Protein AF-A0A968HMY7-F1 (afdb_monomer)

Mean predicted aligned error: 3.04 Å

Nearest PDB structures (foldseek):
  2lfd-assembly1_A  TM=3.923E-01  e=1.644E+00  Escherichia coli

Radius of gyration: 14.12 Å; Cα contacts (8 Å, |Δi|>4): 75; chains: 1; bounding box: 42×21×35 Å

Foldseek 3Di:
DLVLLVVLCVLCPPHDLVRCVVDPVNVLSLLVSLLVQLVVLVPDDVVLCVVCVVQVSVVSVVSNCCSPVVVVVDDSVVSVCCSPPVSVVNSVSVVVSVVVVVVD

Structure (mmCIF, N/CA/C/O backbone):
data_AF-A0A968HMY7-F1
#
_entry.id   AF-A0A968HMY7-F1
#
loop_
_atom_site.group_PDB
_atom_site.id
_atom_site.type_symbol
_atom_site.label_atom_id
_atom_site.label_alt_id
_atom_site.label_comp_id
_atom_site.label_asym_id
_atom_site.label_entity_id
_atom_site.label_seq_id
_atom_site.pdbx_PDB_ins_code
_atom_site.Cartn_x
_atom_site.Cartn_y
_atom_site.Cartn_z
_atom_site.occupancy
_atom_site.B_iso_or_equiv
_atom_site.auth_seq_id
_atom_site.auth_comp_id
_atom_site.auth_asym_id
_atom_site.auth_atom_id
_atom_site.pdbx_PDB_model_num
ATOM 1 N N . MET A 1 1 ? 8.055 4.120 -3.155 1.00 94.56 1 MET A N 1
ATOM 2 C CA . MET A 1 1 ? 7.128 2.971 -3.275 1.00 94.56 1 MET A CA 1
ATOM 3 C C . MET A 1 1 ? 7.413 1.927 -2.209 1.00 94.56 1 MET A C 1
ATOM 5 O O . MET A 1 1 ? 6.547 1.771 -1.372 1.00 94.56 1 MET A O 1
ATOM 9 N N . ILE A 1 2 ? 8.599 1.298 -2.174 1.00 97.50 2 ILE A N 1
ATOM 10 C CA . ILE A 1 2 ? 8.957 0.304 -1.134 1.00 97.50 2 ILE A CA 1
ATOM 11 C C . ILE A 1 2 ? 8.741 0.855 0.283 1.00 97.50 2 ILE A C 1
ATOM 13 O O . ILE A 1 2 ? 7.959 0.290 1.031 1.00 97.50 2 ILE A O 1
ATOM 17 N N . GLU A 1 3 ? 9.354 1.997 0.617 1.00 98.06 3 GLU A N 1
ATOM 18 C CA . GLU A 1 3 ? 9.224 2.619 1.949 1.00 98.06 3 GLU A CA 1
ATOM 19 C C . GLU A 1 3 ? 7.759 2.860 2.344 1.00 98.06 3 GLU A C 1
ATOM 21 O O . GLU A 1 3 ? 7.332 2.450 3.415 1.00 98.06 3 GLU A O 1
ATOM 26 N N . VAL A 1 4 ? 6.967 3.438 1.437 1.00 98.00 4 VAL A N 1
ATOM 27 C CA . VAL A 1 4 ? 5.529 3.683 1.647 1.00 98.00 4 VAL A CA 1
ATOM 28 C C . VAL A 1 4 ? 4.748 2.374 1.826 1.00 98.00 4 VAL A C 1
ATOM 30 O O . VAL A 1 4 ? 3.796 2.326 2.597 1.00 98.00 4 VAL A O 1
ATOM 33 N N . GLY A 1 5 ? 5.140 1.304 1.131 1.00 97.88 5 GLY A N 1
ATOM 34 C CA . GLY A 1 5 ? 4.556 -0.021 1.324 1.00 97.88 5 GLY A CA 1
ATOM 35 C C . GLY A 1 5 ? 4.833 -0.582 2.720 1.00 97.88 5 GLY A C 1
ATOM 36 O O . GLY A 1 5 ? 3.914 -1.049 3.381 1.00 97.88 5 GLY A O 1
ATOM 37 N N . LEU A 1 6 ? 6.066 -0.452 3.211 1.00 98.25 6 LEU A N 1
ATOM 38 C CA . LEU A 1 6 ? 6.445 -0.881 4.564 1.00 98.25 6 LEU A CA 1
ATOM 39 C C . LEU A 1 6 ? 5.750 -0.051 5.662 1.00 98.25 6 LEU A C 1
ATOM 41 O O . LEU A 1 6 ? 5.439 -0.565 6.737 1.00 98.25 6 LEU A O 1
ATOM 45 N N . GLU A 1 7 ? 5.473 1.231 5.404 1.00 98.25 7 GLU A N 1
ATOM 46 C CA . GLU A 1 7 ? 4.644 2.055 6.295 1.00 98.25 7 GLU A CA 1
ATOM 47 C C . GLU A 1 7 ? 3.221 1.497 6.410 1.00 98.25 7 GLU A C 1
ATOM 49 O O . GLU A 1 7 ? 2.699 1.395 7.518 1.00 98.25 7 GLU A O 1
ATOM 54 N N . ILE A 1 8 ? 2.608 1.094 5.290 1.00 98.25 8 ILE A N 1
ATOM 55 C CA . ILE A 1 8 ? 1.282 0.462 5.294 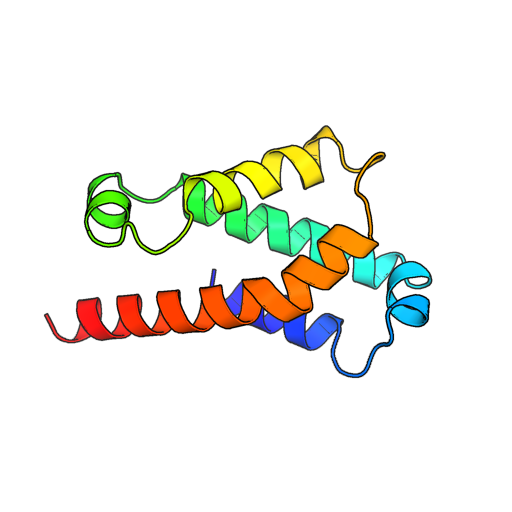1.00 98.25 8 ILE A CA 1
ATOM 56 C C . 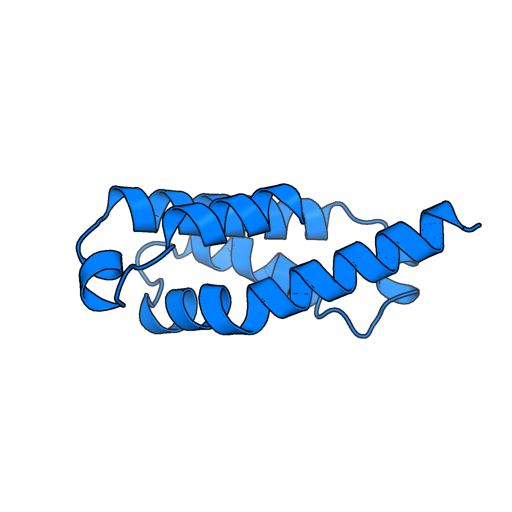ILE A 1 8 ? 1.304 -0.818 6.133 1.00 98.25 8 ILE A C 1
ATOM 58 O O . ILE A 1 8 ? 0.447 -0.963 7.002 1.00 98.25 8 ILE A O 1
ATOM 62 N N . GLU A 1 9 ? 2.287 -1.702 5.922 1.00 97.94 9 GLU A N 1
ATOM 63 C CA . GLU A 1 9 ? 2.431 -2.932 6.716 1.00 97.94 9 GLU A CA 1
ATOM 64 C C . GLU A 1 9 ? 2.548 -2.623 8.215 1.00 97.94 9 GLU A C 1
ATOM 66 O O . GLU A 1 9 ? 1.931 -3.293 9.039 1.00 97.94 9 GLU A O 1
ATOM 71 N N . THR A 1 10 ? 3.273 -1.557 8.569 1.00 98.00 10 THR A N 1
ATOM 72 C CA . THR A 1 10 ? 3.410 -1.091 9.957 1.00 98.00 10 THR A CA 1
ATOM 73 C C . THR A 1 10 ? 2.082 -0.582 10.526 1.00 98.00 10 THR A C 1
ATOM 75 O O . THR A 1 10 ? 1.777 -0.805 11.696 1.00 98.00 10 THR A O 1
ATOM 78 N N . PHE A 1 11 ? 1.273 0.119 9.727 1.00 98.19 11 PHE A N 1
ATOM 79 C CA . PHE A 1 11 ? -0.023 0.638 10.173 1.00 98.19 11 PHE A CA 1
ATOM 80 C C . PHE A 1 11 ? -1.039 -0.469 10.444 1.00 98.19 11 PHE A C 1
ATOM 82 O O . PHE A 1 11 ? -1.892 -0.290 11.310 1.00 98.19 11 PHE A O 1
ATOM 89 N N . THR A 1 12 ? -0.962 -1.577 9.707 1.00 98.00 12 THR A N 1
ATOM 90 C CA . THR A 1 12 ? -1.907 -2.697 9.804 1.00 98.00 12 THR A CA 1
ATOM 91 C C . THR A 1 12 ? -1.364 -3.883 10.599 1.00 98.00 12 THR A C 1
ATOM 93 O O . THR A 1 12 ? -2.048 -4.900 10.720 1.00 98.00 12 THR A O 1
ATOM 96 N N . GLU A 1 13 ? -0.155 -3.779 11.156 1.00 97.38 13 GLU A N 1
ATOM 97 C CA . GLU A 1 13 ? 0.500 -4.879 11.861 1.00 97.38 13 GLU A CA 1
ATOM 98 C C . GLU A 1 13 ? -0.352 -5.382 13.035 1.00 97.38 13 GLU A C 1
ATOM 100 O O . GLU A 1 13 ? -0.739 -4.635 13.936 1.00 97.38 13 GLU A O 1
ATOM 105 N N . GLY A 1 14 ? -0.643 -6.685 13.025 1.00 97.44 14 GLY A N 1
ATOM 106 C CA . GLY A 1 14 ? -1.405 -7.347 14.083 1.00 97.44 14 GLY A CA 1
ATOM 107 C C . GLY A 1 14 ? -2.887 -6.971 14.145 1.00 97.44 14 GLY A C 1
ATOM 108 O O . GLY A 1 14 ? -3.572 -7.450 15.047 1.00 97.44 14 GLY A O 1
ATOM 109 N N . MET A 1 15 ? -3.392 -6.160 13.211 1.00 98.19 15 MET A N 1
ATOM 110 C CA . MET A 1 15 ? -4.809 -5.818 13.142 1.00 98.19 15 MET A CA 1
ATOM 111 C C . MET A 1 15 ? -5.607 -6.932 12.464 1.00 98.19 15 MET A C 1
ATOM 113 O O . MET A 1 15 ? -5.196 -7.514 11.461 1.00 98.19 15 MET A O 1
ATOM 117 N N . SER A 1 16 ? -6.796 -7.202 12.988 1.00 98.44 16 SER A N 1
ATOM 118 C CA . SER A 1 16 ? -7.848 -7.883 12.239 1.00 98.44 16 SER A CA 1
ATOM 119 C C . SER A 1 16 ? -8.535 -6.919 11.268 1.00 98.44 16 SER A C 1
ATOM 121 O O . SER A 1 16 ? -8.477 -5.697 11.425 1.00 98.44 16 SER A O 1
ATOM 123 N N . PHE A 1 17 ? -9.259 -7.472 10.292 1.00 98.06 17 PHE A N 1
ATOM 124 C CA . PHE A 1 17 ? -10.071 -6.663 9.386 1.00 98.06 17 PHE A CA 1
ATOM 125 C C . PHE A 1 17 ? -11.103 -5.805 10.138 1.00 98.06 17 PHE A C 1
ATOM 127 O O . PHE A 1 17 ? -11.262 -4.627 9.825 1.00 98.06 17 PHE A O 1
ATOM 134 N N . ASP A 1 18 ? -11.742 -6.357 11.177 1.00 98.38 18 ASP A N 1
ATOM 135 C CA . ASP A 1 18 ? -12.725 -5.643 12.001 1.00 98.38 18 ASP A CA 1
ATOM 136 C C . ASP A 1 18 ? -12.122 -4.437 12.735 1.00 98.38 18 ASP A C 1
ATOM 138 O O . ASP A 1 18 ? -12.732 -3.367 12.794 1.00 98.38 18 ASP A O 1
ATOM 142 N N . GLU A 1 19 ? -10.904 -4.578 13.257 1.00 98.50 19 GLU A N 1
ATOM 143 C CA . GLU A 1 19 ? -10.173 -3.473 13.882 1.00 98.50 19 GLU A CA 1
ATOM 144 C C . GLU A 1 19 ? -9.757 -2.423 12.850 1.00 98.50 19 GLU A C 1
ATOM 146 O O . GLU A 1 19 ? -9.867 -1.225 13.116 1.00 98.50 19 GLU A O 1
ATOM 151 N N . PHE A 1 20 ? -9.325 -2.857 11.663 1.00 98.31 20 PHE A N 1
ATOM 152 C CA . PHE A 1 20 ? -8.963 -1.960 10.572 1.00 98.31 20 PHE A CA 1
ATOM 153 C C . PHE A 1 20 ? -10.154 -1.114 10.120 1.00 98.31 20 PHE A C 1
ATOM 155 O O . PHE A 1 20 ? -10.054 0.112 10.118 1.00 98.31 20 PHE A O 1
ATOM 162 N N . GLN A 1 21 ? -11.303 -1.727 9.813 1.00 96.81 21 GLN A N 1
ATOM 163 C CA . GLN A 1 21 ? -12.490 -0.984 9.370 1.00 96.81 21 GLN A CA 1
ATOM 164 C C . GLN A 1 21 ? -13.040 -0.035 10.449 1.00 96.81 21 GLN A C 1
ATOM 166 O O . GLN A 1 21 ? -13.631 0.998 10.126 1.00 96.81 21 GLN A O 1
ATOM 171 N N . ALA A 1 22 ? -12.831 -0.359 11.729 1.00 97.69 22 ALA A N 1
ATOM 172 C CA . ALA A 1 22 ? -13.253 0.476 12.847 1.00 97.69 22 ALA A CA 1
ATOM 173 C C . ALA A 1 22 ? -12.301 1.660 13.117 1.00 97.69 22 ALA A C 1
ATOM 175 O O . ALA A 1 22 ? -12.728 2.661 13.702 1.00 97.69 22 ALA A O 1
ATOM 176 N N . ASP A 1 23 ? -11.035 1.593 12.687 1.00 98.19 23 ASP A N 1
ATOM 177 C CA . ASP A 1 23 ? -10.052 2.665 12.867 1.00 98.19 23 ASP A CA 1
ATOM 178 C C . ASP A 1 23 ? -9.925 3.555 11.621 1.00 98.19 23 ASP A C 1
ATOM 180 O O . ASP A 1 23 ? -9.045 3.403 10.769 1.00 98.19 23 ASP A O 1
ATOM 184 N N . LEU A 1 24 ? -10.769 4.588 11.569 1.00 95.94 24 LEU A N 1
ATOM 185 C CA . LEU A 1 24 ? -10.783 5.576 10.487 1.00 95.94 24 LEU A CA 1
ATOM 186 C C . LEU A 1 24 ? -9.422 6.252 10.245 1.00 95.94 24 LEU A C 1
ATOM 188 O O . LEU A 1 24 ? -9.134 6.664 9.120 1.00 95.94 24 LEU A O 1
ATOM 192 N N . LYS A 1 25 ? -8.592 6.424 11.280 1.00 98.06 25 LYS A N 1
ATOM 193 C CA . LYS A 1 25 ? -7.267 7.041 11.126 1.00 98.06 25 LYS A CA 1
ATOM 194 C C . LYS A 1 25 ? -6.353 6.102 10.342 1.00 98.06 25 LYS A C 1
ATOM 196 O O . LYS A 1 25 ? -5.687 6.561 9.417 1.00 98.06 25 LYS A O 1
ATOM 201 N N . THR A 1 26 ? -6.369 4.818 10.681 1.00 98.12 26 THR A N 1
ATOM 202 C CA . THR A 1 26 ? -5.568 3.793 10.005 1.00 98.12 26 THR A CA 1
ATOM 203 C C . THR A 1 26 ? -6.050 3.570 8.577 1.00 98.12 26 THR A C 1
ATOM 205 O O . THR A 1 26 ? -5.235 3.639 7.661 1.00 98.12 26 THR A O 1
ATOM 208 N N . VAL A 1 27 ? -7.366 3.470 8.346 1.00 96.81 27 VAL A N 1
ATOM 209 C CA . 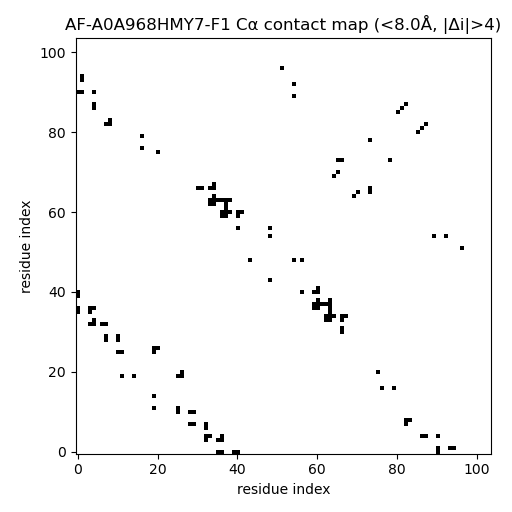VAL A 1 27 ? -7.934 3.429 6.984 1.00 96.81 27 VAL A CA 1
ATOM 210 C C . VAL A 1 27 ? -7.429 4.607 6.155 1.00 96.81 27 VAL A C 1
ATOM 212 O O . VAL A 1 27 ? -6.888 4.420 5.071 1.00 96.81 27 VAL A O 1
ATOM 215 N N . ARG A 1 28 ? -7.539 5.837 6.669 1.00 95.81 28 ARG A N 1
ATOM 216 C CA . ARG A 1 28 ? -7.088 7.033 5.939 1.00 95.81 28 ARG A CA 1
ATOM 217 C C . ARG A 1 28 ? -5.589 7.029 5.653 1.00 95.81 28 ARG A C 1
ATOM 219 O O . ARG A 1 28 ? -5.205 7.449 4.564 1.00 95.81 28 ARG A O 1
ATOM 226 N N . AL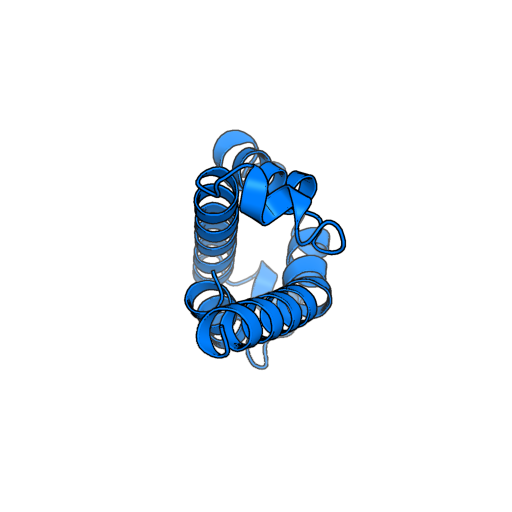A A 1 29 ? -4.768 6.579 6.601 1.00 97.69 29 ALA A N 1
ATOM 227 C CA . ALA A 1 29 ? -3.329 6.452 6.403 1.00 97.69 29 ALA A CA 1
ATOM 228 C C . ALA A 1 29 ? -3.022 5.468 5.264 1.00 97.69 29 ALA A C 1
ATOM 230 O O . ALA A 1 29 ? -2.304 5.825 4.335 1.00 97.69 29 ALA A O 1
ATOM 231 N N . VAL A 1 30 ? -3.661 4.295 5.270 1.00 97.44 30 VAL A N 1
ATOM 232 C CA . VAL A 1 30 ? -3.521 3.285 4.212 1.00 97.44 30 VAL A CA 1
ATOM 233 C C . VAL A 1 30 ? -3.962 3.825 2.851 1.00 97.44 30 VAL A C 1
ATOM 235 O O . VAL A 1 30 ? -3.189 3.757 1.898 1.00 97.44 30 VAL A O 1
ATOM 238 N N . LEU A 1 31 ? -5.158 4.418 2.737 1.00 96.31 31 LEU A N 1
ATOM 239 C CA . LEU A 1 31 ? -5.649 4.936 1.451 1.00 96.31 31 LEU A CA 1
ATOM 240 C C . LEU A 1 31 ? -4.739 6.035 0.886 1.00 96.31 31 LEU A C 1
ATOM 242 O O . LEU A 1 31 ? -4.487 6.075 -0.318 1.00 96.31 31 LEU A O 1
ATOM 246 N N . TYR A 1 32 ? -4.224 6.917 1.746 1.00 96.31 32 TYR A N 1
ATOM 247 C CA . TYR A 1 32 ? -3.284 7.952 1.329 1.00 96.31 32 TYR A CA 1
ATOM 248 C C . TYR A 1 32 ? -1.956 7.353 0.850 1.00 96.31 32 TYR A C 1
ATOM 250 O O . TYR A 1 32 ? -1.462 7.727 -0.214 1.00 96.31 32 TYR A O 1
ATOM 258 N N . SER A 1 33 ? -1.406 6.382 1.578 1.00 97.75 33 SER A N 1
ATOM 259 C CA . SER A 1 33 ? -0.179 5.689 1.184 1.00 97.75 33 SER A CA 1
ATOM 260 C C . SER A 1 33 ? -0.342 4.923 -0.136 1.00 97.75 33 SER A C 1
ATOM 262 O O . SER A 1 33 ? 0.533 5.007 -0.998 1.00 97.75 33 SER A O 1
ATOM 264 N N . LEU A 1 34 ? -1.486 4.270 -0.375 1.00 96.88 34 LEU A N 1
ATOM 265 C CA . LEU A 1 34 ? -1.794 3.653 -1.673 1.00 96.88 34 LEU A CA 1
ATOM 266 C C . LEU A 1 34 ? -1.838 4.695 -2.804 1.00 96.88 34 LEU A C 1
ATOM 268 O O . LEU A 1 34 ? -1.299 4.454 -3.885 1.00 96.88 34 LEU A O 1
ATOM 272 N N . ALA A 1 35 ? -2.399 5.885 -2.558 1.00 96.00 35 ALA A N 1
ATOM 273 C CA . ALA A 1 35 ? -2.381 6.972 -3.539 1.00 96.00 35 ALA A CA 1
ATOM 274 C C . ALA A 1 35 ? -0.953 7.443 -3.865 1.00 96.00 35 ALA A C 1
ATOM 276 O O . ALA A 1 35 ? -0.646 7.684 -5.034 1.00 96.00 35 ALA A O 1
ATOM 277 N N . LEU A 1 36 ? -0.072 7.539 -2.861 1.00 97.06 36 LEU A N 1
ATOM 278 C CA . LEU A 1 36 ? 1.340 7.882 -3.060 1.00 97.06 36 LEU A CA 1
ATOM 279 C C . LEU A 1 36 ? 2.080 6.825 -3.886 1.00 97.06 36 LEU A C 1
ATOM 281 O O . LEU A 1 36 ? 2.888 7.180 -4.745 1.00 97.06 36 LEU A O 1
ATOM 285 N N . ILE A 1 37 ? 1.800 5.537 -3.660 1.00 97.19 37 ILE A N 1
ATOM 286 C CA . ILE A 1 37 ? 2.359 4.449 -4.474 1.00 97.19 37 ILE A CA 1
ATOM 287 C C . ILE A 1 37 ? 1.897 4.593 -5.930 1.00 97.19 37 ILE A C 1
ATOM 289 O O . ILE A 1 37 ? 2.732 4.554 -6.834 1.00 97.19 37 ILE A O 1
ATOM 293 N N . GLY A 1 38 ? 0.603 4.831 -6.162 1.00 95.69 38 GLY A N 1
ATOM 294 C CA . GLY A 1 38 ? 0.061 5.026 -7.508 1.00 95.69 38 GLY A CA 1
ATOM 295 C C . GLY A 1 38 ? 0.626 6.255 -8.230 1.00 95.69 38 GLY A C 1
ATOM 296 O O . GLY A 1 38 ? 0.947 6.178 -9.415 1.00 95.69 38 GLY A O 1
ATOM 297 N N . GLU A 1 39 ? 0.807 7.378 -7.529 1.00 95.81 39 GLU A N 1
ATOM 298 C CA . GLU A 1 39 ? 1.452 8.585 -8.075 1.00 95.81 39 GLU A CA 1
ATOM 299 C C . GLU A 1 39 ? 2.924 8.328 -8.438 1.00 95.81 39 GLU A C 1
ATOM 301 O O . GLU A 1 39 ? 3.387 8.721 -9.511 1.00 95.81 39 GLU A O 1
ATOM 306 N N . ALA A 1 40 ? 3.659 7.624 -7.573 1.00 94.88 40 ALA A N 1
ATOM 307 C CA . ALA A 1 40 ? 5.044 7.262 -7.844 1.00 94.88 40 ALA A CA 1
ATOM 308 C C . ALA A 1 40 ? 5.157 6.339 -9.067 1.00 94.88 40 ALA A C 1
ATOM 310 O O . ALA A 1 40 ? 6.024 6.560 -9.911 1.00 94.88 40 ALA A O 1
ATOM 311 N N . ALA A 1 41 ? 4.256 5.361 -9.205 1.00 94.50 41 ALA A N 1
ATOM 312 C CA . ALA A 1 41 ? 4.192 4.498 -10.383 1.00 94.50 41 ALA A CA 1
ATOM 313 C C . ALA A 1 41 ? 3.848 5.282 -11.662 1.00 94.50 41 ALA A C 1
ATOM 315 O O . ALA A 1 41 ? 4.394 4.998 -12.721 1.00 94.50 41 ALA A O 1
ATOM 316 N N . ALA A 1 42 ? 2.986 6.301 -11.575 1.00 92.50 42 ALA A N 1
ATOM 317 C CA . ALA A 1 42 ? 2.653 7.177 -12.704 1.00 92.50 42 ALA A CA 1
ATOM 318 C C . ALA A 1 42 ? 3.805 8.086 -13.152 1.00 92.50 42 ALA A C 1
ATOM 320 O O . ALA A 1 42 ? 3.781 8.596 -14.269 1.00 92.50 42 ALA A O 1
ATOM 321 N N . SER A 1 43 ? 4.802 8.278 -12.290 1.00 93.06 43 SER A N 1
ATOM 322 C CA . SER A 1 43 ? 5.978 9.104 -12.563 1.00 93.06 43 SER A CA 1
ATOM 323 C C . SER A 1 43 ? 7.149 8.311 -13.154 1.00 93.06 43 SER A C 1
ATOM 325 O O . SER A 1 43 ? 8.208 8.890 -13.407 1.00 93.06 43 SER A O 1
ATOM 327 N N . LEU A 1 44 ? 6.999 6.996 -13.345 1.00 91.12 44 LEU A N 1
ATOM 328 C CA . LEU A 1 44 ? 8.036 6.162 -13.943 1.00 91.12 44 LEU A CA 1
ATOM 329 C C . LEU A 1 44 ? 8.199 6.456 -15.435 1.00 91.12 44 LEU A C 1
ATOM 331 O O . LEU A 1 44 ? 7.265 6.837 -16.141 1.00 91.12 44 LEU A O 1
ATOM 335 N N . LEU A 1 45 ? 9.425 6.268 -15.918 1.00 90.19 45 LEU A N 1
ATOM 336 C CA . LEU A 1 45 ? 9.723 6.349 -17.340 1.00 90.19 45 LEU A CA 1
ATOM 337 C C . LEU A 1 45 ? 9.170 5.106 -18.065 1.00 90.19 45 LEU A C 1
ATOM 339 O O . LEU A 1 45 ? 9.301 4.000 -17.530 1.00 90.19 45 LEU A O 1
ATOM 343 N N . PRO A 1 46 ? 8.627 5.241 -19.291 1.00 89.12 46 PRO A N 1
ATOM 344 C CA . PRO A 1 46 ? 8.095 4.110 -20.055 1.00 89.12 46 PRO A CA 1
ATOM 345 C C . PRO A 1 46 ? 9.095 2.965 -20.251 1.00 89.12 46 PRO A C 1
ATOM 347 O O . PRO A 1 46 ? 8.705 1.802 -20.313 1.00 89.12 46 PRO A O 1
ATOM 350 N N . GLU A 1 47 ? 10.388 3.276 -20.330 1.00 88.75 47 GLU A N 1
ATOM 351 C CA . GLU A 1 47 ? 11.459 2.293 -20.481 1.00 88.75 47 GLU A CA 1
ATOM 352 C C . GLU A 1 47 ? 11.597 1.395 -19.245 1.00 88.75 47 GLU A C 1
ATOM 354 O O . GLU A 1 47 ? 11.891 0.209 -19.385 1.00 88.75 47 GLU A O 1
ATOM 359 N N . VAL A 1 48 ? 11.348 1.935 -18.045 1.00 86.19 48 VAL A N 1
ATOM 360 C CA . VAL A 1 48 ? 11.346 1.153 -16.799 1.00 86.19 48 VAL A CA 1
ATOM 361 C C . VAL A 1 48 ? 10.150 0.210 -16.790 1.00 86.19 48 VAL A C 1
ATOM 363 O O . VAL A 1 48 ? 10.303 -0.970 -16.500 1.00 86.19 48 VAL A O 1
ATOM 366 N N . GLU A 1 49 ? 8.972 0.697 -17.174 1.00 88.56 49 GLU A N 1
ATOM 367 C CA . GLU A 1 49 ? 7.770 -0.141 -17.233 1.00 88.56 49 GLU A CA 1
ATOM 368 C C . GLU A 1 49 ? 7.909 -1.269 -18.262 1.00 88.56 49 GLU A C 1
ATOM 370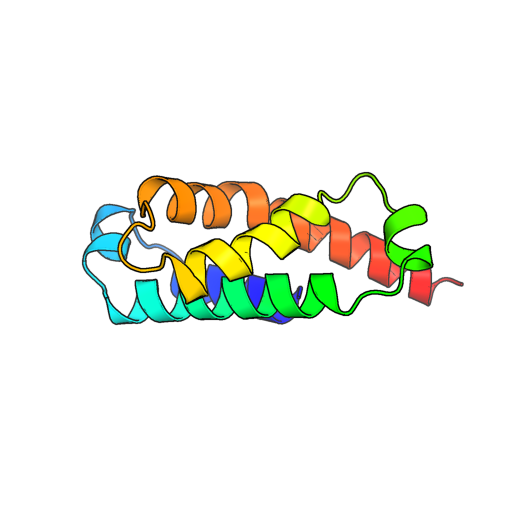 O O . GLU A 1 49 ? 7.563 -2.416 -17.987 1.00 88.56 49 GLU A O 1
ATOM 375 N N . ALA A 1 50 ? 8.465 -0.961 -19.437 1.00 88.62 50 ALA A N 1
ATOM 376 C CA . ALA A 1 50 ? 8.684 -1.934 -20.502 1.00 88.62 50 ALA A CA 1
ATOM 377 C C . ALA A 1 50 ? 9.743 -2.989 -20.146 1.00 88.62 50 ALA A C 1
ATOM 379 O O . ALA A 1 50 ? 9.662 -4.121 -20.624 1.00 88.62 50 ALA A O 1
ATOM 380 N N . ALA A 1 51 ? 10.734 -2.630 -19.327 1.00 86.94 51 ALA A N 1
ATOM 381 C CA . ALA A 1 51 ? 11.775 -3.549 -18.876 1.00 86.94 51 ALA A CA 1
ATOM 382 C C . ALA A 1 51 ? 11.288 -4.544 -17.808 1.00 86.94 51 ALA A C 1
ATOM 384 O O . ALA A 1 51 ? 11.912 -5.593 -17.646 1.00 86.94 51 ALA A O 1
ATOM 385 N N . TYR A 1 52 ? 10.189 -4.228 -17.114 1.00 89.25 52 TYR A N 1
ATOM 386 C CA . TYR A 1 52 ? 9.641 -5.027 -16.013 1.00 89.25 52 TYR A CA 1
ATOM 387 C C . TYR A 1 52 ? 8.113 -5.186 -16.136 1.00 89.25 52 TYR A C 1
ATOM 389 O O . TYR A 1 52 ? 7.365 -4.661 -15.305 1.00 89.25 52 TYR A O 1
ATOM 397 N N . PRO A 1 53 ? 7.622 -5.863 -17.193 1.00 91.94 53 PRO A N 1
ATOM 398 C CA . PRO A 1 53 ? 6.192 -6.001 -17.477 1.00 91.94 53 PRO A CA 1
ATOM 399 C C . PRO A 1 53 ? 5.450 -6.948 -16.519 1.00 91.94 53 PRO A C 1
ATOM 401 O O . PRO A 1 53 ? 4.225 -7.024 -16.571 1.00 91.94 53 PRO A O 1
ATOM 404 N N . GLU A 1 54 ? 6.167 -7.699 -15.679 1.00 91.31 54 GLU A N 1
ATOM 405 C CA . GLU A 1 54 ? 5.596 -8.565 -14.646 1.00 91.31 54 GLU A CA 1
ATOM 406 C C . GLU A 1 54 ? 4.928 -7.784 -13.508 1.00 91.31 54 GLU A C 1
ATOM 408 O O . GLU A 1 54 ? 4.006 -8.300 -12.875 1.00 91.31 54 GLU A O 1
ATOM 413 N N . ILE A 1 55 ? 5.353 -6.536 -13.281 1.00 93.50 55 ILE A N 1
ATOM 414 C CA . ILE A 1 55 ? 4.725 -5.647 -12.307 1.00 93.50 55 ILE A CA 1
ATOM 415 C C . ILE A 1 55 ? 3.477 -5.029 -12.963 1.00 93.50 55 ILE A C 1
ATOM 417 O O . ILE A 1 55 ? 3.583 -4.436 -14.042 1.00 93.50 55 ILE A O 1
ATOM 421 N N . PRO A 1 56 ? 2.290 -5.100 -12.329 1.00 93.06 56 PRO A N 1
ATOM 422 C CA . PRO A 1 56 ? 1.044 -4.585 -12.896 1.00 93.06 56 PRO A CA 1
ATOM 423 C C . PRO A 1 56 ? 0.958 -3.051 -12.791 1.00 93.06 56 PRO A C 1
ATOM 425 O O . PRO A 1 56 ? 0.116 -2.490 -12.091 1.00 93.06 56 PRO A O 1
ATOM 428 N N . TRP A 1 57 ? 1.832 -2.334 -13.504 1.00 94.62 57 TRP A N 1
ATOM 429 C CA . TRP A 1 57 ? 1.966 -0.873 -13.417 1.00 94.62 57 TRP A CA 1
ATOM 430 C C . TRP A 1 57 ? 0.656 -0.119 -13.658 1.00 94.62 57 TRP A C 1
ATOM 432 O O . TRP A 1 57 ? 0.380 0.882 -12.997 1.00 94.62 57 TRP A O 1
ATOM 442 N N . ALA A 1 58 ? -0.168 -0.601 -14.593 1.00 92.19 58 ALA A N 1
ATOM 443 C CA . ALA A 1 58 ? -1.459 0.006 -14.898 1.00 92.19 58 ALA A CA 1
ATOM 444 C C . ALA A 1 58 ? -2.419 -0.039 -13.700 1.00 92.19 58 ALA A C 1
ATOM 446 O O . ALA A 1 58 ? -3.049 0.977 -13.398 1.00 92.19 58 ALA A O 1
ATOM 447 N N . ASP A 1 59 ? -2.474 -1.167 -12.995 1.00 91.62 59 ASP A N 1
ATOM 448 C CA . ASP A 1 59 ? -3.353 -1.355 -11.839 1.00 91.62 59 ASP A CA 1
ATOM 449 C C . ASP A 1 59 ? -2.866 -0.515 -10.654 1.00 91.62 59 ASP A C 1
ATOM 451 O O . ASP A 1 59 ? -3.652 0.194 -10.021 1.00 91.62 59 ASP A O 1
ATOM 455 N N . ILE A 1 60 ? -1.547 -0.480 -10.433 1.00 94.12 60 ILE A N 1
ATOM 456 C CA . ILE A 1 60 ? -0.921 0.338 -9.384 1.00 94.12 60 ILE A CA 1
ATOM 457 C C . ILE A 1 60 ? -1.232 1.826 -9.600 1.00 94.12 60 ILE A C 1
ATOM 459 O O . ILE A 1 60 ? -1.623 2.524 -8.665 1.00 94.12 60 ILE A O 1
ATOM 463 N N . ARG A 1 61 ? -1.129 2.329 -10.839 1.00 93.25 61 ARG A N 1
ATOM 464 C CA . ARG A 1 61 ? -1.541 3.706 -11.169 1.00 93.25 61 ARG A CA 1
ATOM 465 C C . ARG A 1 61 ? -3.039 3.922 -10.975 1.00 93.25 61 ARG A C 1
ATOM 467 O O . ARG A 1 61 ? -3.453 4.984 -10.507 1.00 93.25 61 ARG A O 1
ATOM 474 N N . GLY A 1 62 ? -3.848 2.930 -11.345 1.00 89.31 62 GLY A N 1
ATOM 475 C CA . GLY A 1 62 ? -5.302 2.962 -11.218 1.00 89.31 62 GLY A CA 1
ATOM 476 C C . GLY A 1 62 ? -5.766 3.178 -9.779 1.00 89.31 62 GLY A C 1
ATOM 477 O O . GLY A 1 62 ? -6.731 3.917 -9.563 1.00 89.31 62 GLY A O 1
ATOM 478 N N . ILE A 1 63 ? -5.031 2.634 -8.800 1.00 88.62 63 ILE A N 1
ATOM 479 C CA . ILE A 1 63 ? -5.387 2.725 -7.380 1.00 88.62 63 ILE A CA 1
ATOM 480 C C . ILE A 1 63 ? -5.574 4.176 -6.936 1.00 88.62 63 ILE A C 1
ATOM 482 O O . ILE A 1 63 ? -6.584 4.498 -6.315 1.00 88.62 63 ILE A O 1
ATOM 486 N N . ARG A 1 64 ? -4.679 5.085 -7.352 1.00 86.62 64 ARG A N 1
ATOM 487 C CA . ARG A 1 64 ? -4.736 6.516 -7.021 1.00 86.62 64 ARG A CA 1
ATOM 488 C C . ARG A 1 64 ? -6.080 7.128 -7.399 1.00 86.62 64 ARG A C 1
ATOM 490 O O . ARG A 1 64 ? -6.645 7.892 -6.622 1.00 86.62 64 ARG A O 1
ATOM 497 N N . ASN A 1 65 ? -6.588 6.810 -8.587 1.00 83.12 65 ASN A N 1
ATOM 498 C CA . ASN A 1 65 ? -7.846 7.382 -9.056 1.00 83.12 65 ASN A CA 1
ATOM 499 C C . ASN A 1 65 ? -9.009 6.933 -8.168 1.00 83.12 65 ASN A C 1
ATOM 501 O O . ASN A 1 65 ? -9.838 7.760 -7.791 1.00 83.12 65 ASN A O 1
ATOM 505 N N . VAL A 1 66 ? -9.015 5.661 -7.768 1.00 84.56 66 VAL A N 1
ATOM 506 C CA . VAL A 1 66 ? -10.030 5.095 -6.874 1.00 84.56 66 VAL A CA 1
ATOM 507 C C . VAL A 1 66 ? -9.945 5.733 -5.484 1.00 84.56 66 VAL A C 1
ATOM 509 O O . VAL A 1 66 ? -10.932 6.295 -5.011 1.00 84.56 66 VAL A O 1
ATOM 512 N N . VAL A 1 67 ? -8.768 5.744 -4.846 1.00 85.94 67 VAL A N 1
ATOM 513 C CA . VAL A 1 67 ? -8.630 6.263 -3.471 1.00 85.94 67 VAL A CA 1
ATOM 514 C C . VAL A 1 67 ? -8.702 7.785 -3.345 1.00 85.94 67 VAL A C 1
ATOM 516 O O . VAL A 1 67 ? -8.968 8.273 -2.251 1.00 85.94 67 VAL A O 1
ATOM 519 N N . ILE A 1 68 ? -8.511 8.554 -4.421 1.00 81.75 68 ILE A N 1
ATOM 520 C CA . ILE A 1 68 ? -8.607 10.025 -4.383 1.00 81.75 68 ILE A CA 1
ATOM 521 C C . ILE A 1 68 ? -9.964 10.535 -4.874 1.00 81.75 68 ILE A C 1
ATOM 523 O O . ILE A 1 68 ? -10.536 11.437 -4.259 1.00 81.75 68 ILE A O 1
ATOM 527 N N . HIS A 1 69 ? -10.496 9.995 -5.972 1.00 79.81 69 HIS A N 1
ATOM 528 C CA . HIS A 1 69 ? -11.718 10.522 -6.594 1.00 79.81 69 HIS A CA 1
ATOM 529 C C . HIS A 1 69 ? -12.975 9.749 -6.202 1.00 79.81 69 HIS A C 1
ATOM 531 O O . HIS A 1 69 ? -14.064 10.323 -6.188 1.00 79.81 69 HIS A O 1
ATOM 537 N N . GLU A 1 70 ? -12.825 8.481 -5.829 1.00 83.62 70 GLU A N 1
ATOM 538 C CA . GLU A 1 70 ? -13.930 7.586 -5.488 1.00 83.62 70 GLU A CA 1
ATOM 539 C C . GLU A 1 70 ? -13.822 7.062 -4.050 1.00 83.62 70 GLU A C 1
ATOM 541 O O . GLU A 1 70 ? -14.435 6.057 -3.707 1.00 83.62 70 GLU A O 1
ATOM 546 N N . TYR A 1 71 ? -13.101 7.778 -3.177 1.00 75.19 71 TYR A N 1
ATOM 547 C CA . TYR A 1 71 ? -12.821 7.371 -1.791 1.00 75.19 71 TYR A CA 1
ATOM 548 C C . TYR A 1 71 ? -14.073 6.998 -0.979 1.00 75.19 71 TYR A C 1
ATOM 550 O O . TYR A 1 71 ? -14.016 6.167 -0.082 1.00 75.19 71 TYR A O 1
ATOM 558 N N . PHE A 1 72 ? -15.220 7.603 -1.298 1.00 78.00 72 PHE A N 1
ATOM 559 C CA . PHE A 1 72 ? -16.509 7.344 -0.652 1.00 78.00 72 PHE A CA 1
ATOM 560 C C . PHE A 1 72 ? -17.168 6.021 -1.087 1.00 78.00 72 PHE A C 1
ATOM 562 O O . PHE A 1 72 ? -18.189 5.641 -0.520 1.00 78.00 72 PHE A O 1
ATOM 569 N N . ARG A 1 73 ? -16.622 5.349 -2.107 1.00 80.94 73 ARG A N 1
ATOM 570 C CA . ARG A 1 73 ? -17.047 4.035 -2.619 1.00 80.94 73 ARG A CA 1
ATOM 571 C C . ARG A 1 73 ? -15.984 2.959 -2.438 1.00 80.94 73 ARG A C 1
ATOM 573 O O . ARG A 1 73 ? -16.180 1.853 -2.929 1.00 80.94 73 ARG A O 1
ATOM 580 N N . VAL A 1 74 ? -14.864 3.288 -1.798 1.00 87.94 74 VAL A N 1
ATOM 581 C CA . VAL A 1 74 ? -13.789 2.326 -1.577 1.00 87.94 74 VAL A CA 1
ATOM 582 C C . VAL A 1 74 ? -14.319 1.188 -0.717 1.00 87.94 74 VAL A C 1
ATOM 584 O O . VAL A 1 74 ? -14.814 1.409 0.388 1.00 87.94 74 VAL A O 1
ATOM 587 N N . ASP A 1 75 ? -14.205 -0.017 -1.256 1.00 92.62 75 ASP A N 1
ATOM 588 C CA . ASP A 1 75 ? -14.497 -1.248 -0.547 1.00 92.62 75 ASP A CA 1
ATOM 589 C C . ASP A 1 75 ? -13.289 -1.611 0.326 1.00 92.62 75 ASP A C 1
ATOM 591 O O . ASP A 1 75 ? -12.180 -1.815 -0.179 1.00 92.62 75 ASP A O 1
ATOM 595 N N . LEU A 1 76 ? -13.487 -1.622 1.646 1.00 94.56 76 LEU A N 1
ATOM 596 C CA . LEU A 1 76 ? -12.405 -1.884 2.590 1.00 94.56 76 LEU A CA 1
ATOM 597 C C . LEU A 1 76 ? -11.955 -3.344 2.568 1.00 94.56 76 LEU A C 1
ATOM 599 O O . LEU A 1 76 ? -10.791 -3.579 2.884 1.00 94.56 76 LEU A O 1
ATOM 603 N N . ASP A 1 77 ? -12.805 -4.291 2.158 1.00 95.50 77 ASP A N 1
ATOM 604 C CA . ASP A 1 77 ? -12.402 -5.690 1.981 1.00 95.50 77 ASP A CA 1
ATOM 605 C C . ASP A 1 77 ? -11.347 -5.794 0.868 1.00 95.50 77 ASP A C 1
ATOM 607 O O . ASP A 1 77 ? -10.297 -6.410 1.054 1.00 95.50 77 ASP A O 1
ATOM 611 N N . ILE A 1 78 ? -11.572 -5.097 -0.254 1.00 93.62 78 ILE A N 1
ATOM 612 C CA . ILE A 1 78 ? -10.625 -5.047 -1.382 1.00 93.62 78 ILE A CA 1
ATOM 613 C C . ILE A 1 78 ? -9.318 -4.364 -0.966 1.00 93.62 78 ILE A C 1
ATOM 615 O O . ILE A 1 78 ? -8.233 -4.823 -1.314 1.00 93.62 78 ILE A O 1
ATOM 619 N N . VAL A 1 79 ? -9.396 -3.265 -0.209 1.00 95.38 79 VAL A N 1
ATOM 620 C CA . VAL A 1 79 ? -8.193 -2.587 0.301 1.00 95.38 79 VAL A CA 1
ATOM 621 C C . VAL A 1 79 ? -7.413 -3.503 1.234 1.00 95.38 79 VAL A C 1
ATOM 623 O O . VAL A 1 79 ? -6.192 -3.583 1.130 1.00 95.38 79 VAL A O 1
ATOM 626 N N . TRP A 1 80 ? -8.102 -4.194 2.138 1.00 97.12 80 TRP A N 1
ATOM 627 C CA . TRP A 1 80 ? -7.474 -5.107 3.080 1.00 97.12 80 TRP A CA 1
ATOM 628 C C . TRP A 1 80 ? -6.757 -6.253 2.365 1.00 97.12 80 TRP A C 1
ATOM 630 O O . TRP A 1 80 ? -5.614 -6.564 2.707 1.00 97.12 80 TRP A O 1
ATOM 640 N N . GLU A 1 81 ? -7.388 -6.825 1.337 1.00 95.56 81 GLU A N 1
ATOM 641 C CA . GLU A 1 81 ? -6.785 -7.828 0.461 1.00 95.56 81 GLU A CA 1
ATOM 642 C C . GLU A 1 81 ? -5.544 -7.286 -0.256 1.00 95.56 81 GLU A C 1
ATOM 644 O O . GLU A 1 81 ? -4.472 -7.882 -0.140 1.00 95.56 81 GLU A O 1
ATOM 649 N N . ALA A 1 82 ? -5.644 -6.121 -0.900 1.00 94.50 82 ALA A N 1
ATOM 650 C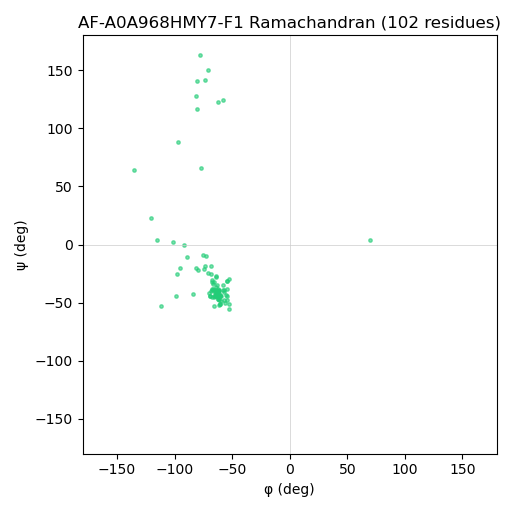 CA . ALA A 1 82 ? -4.518 -5.503 -1.597 1.00 94.50 82 ALA A CA 1
ATOM 651 C C . ALA A 1 82 ? -3.326 -5.241 -0.658 1.00 94.50 82 ALA A C 1
ATOM 653 O O . ALA A 1 82 ? -2.175 -5.457 -1.032 1.00 94.50 82 ALA A O 1
ATOM 654 N N . VAL A 1 83 ? -3.586 -4.812 0.581 1.00 96.12 83 VAL A N 1
ATOM 655 C CA . VAL A 1 83 ? -2.543 -4.572 1.590 1.00 96.12 83 VAL A CA 1
ATOM 656 C C . VAL A 1 83 ? -1.865 -5.864 2.049 1.00 96.12 83 VAL A C 1
ATOM 658 O O . VAL A 1 83 ? -0.655 -5.864 2.246 1.00 96.12 83 VAL A O 1
ATOM 661 N N . HIS A 1 84 ? -2.606 -6.960 2.222 1.00 96.31 84 HIS A N 1
ATOM 662 C CA . HIS A 1 84 ? -2.057 -8.190 2.811 1.00 96.31 84 HIS A CA 1
ATOM 663 C C . HIS A 1 84 ? -1.573 -9.215 1.784 1.00 96.31 84 HIS A C 1
ATOM 665 O O . HIS A 1 84 ? -0.795 -10.100 2.137 1.00 96.31 84 HIS A O 1
ATOM 671 N N . GLN A 1 85 ? -2.031 -9.126 0.535 1.00 93.81 85 GLN A N 1
ATOM 672 C CA . GLN A 1 85 ? -1.694 -10.084 -0.518 1.00 93.81 85 GLN A CA 1
ATOM 673 C C . GLN A 1 85 ? -0.820 -9.451 -1.605 1.00 93.81 85 GLN A C 1
ATOM 675 O O . GLN A 1 85 ? 0.268 -9.957 -1.892 1.00 93.81 85 GLN A O 1
ATOM 680 N N . ASP A 1 86 ? -1.251 -8.323 -2.172 1.00 94.75 86 ASP A N 1
ATOM 681 C CA . ASP A 1 86 ? -0.598 -7.741 -3.351 1.00 94.75 86 ASP A CA 1
ATOM 682 C C . ASP A 1 86 ? 0.604 -6.867 -2.987 1.00 94.75 86 ASP A C 1
ATOM 684 O O . ASP A 1 86 ? 1.661 -6.945 -3.620 1.00 94.75 86 ASP A O 1
ATOM 688 N N . LEU A 1 87 ? 0.471 -6.042 -1.946 1.00 96.25 87 LEU A N 1
ATOM 689 C CA . LEU A 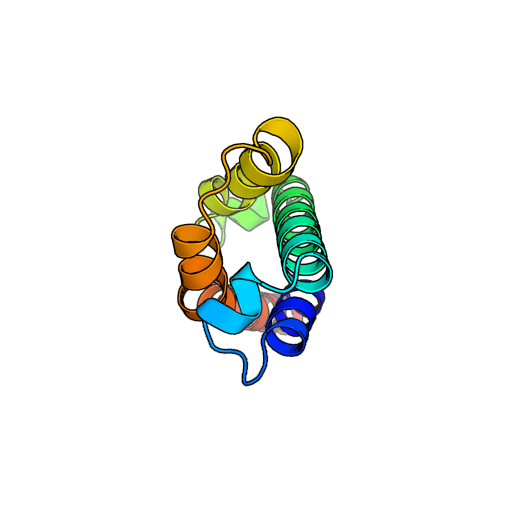1 87 ? 1.502 -5.095 -1.535 1.00 96.25 87 LEU A CA 1
ATOM 690 C C . LEU A 1 87 ? 2.829 -5.776 -1.141 1.00 96.25 87 LEU A C 1
ATOM 692 O O . LEU A 1 87 ? 3.864 -5.317 -1.634 1.00 96.25 87 LEU A O 1
ATOM 696 N N . PRO A 1 88 ? 2.855 -6.883 -0.366 1.00 96.75 88 PRO A N 1
ATOM 697 C CA . PRO A 1 88 ? 4.106 -7.578 -0.059 1.00 96.75 88 PRO A CA 1
ATOM 698 C C . PRO A 1 88 ? 4.790 -8.121 -1.319 1.00 96.75 88 PRO A C 1
ATOM 700 O O . PRO A 1 88 ? 6.014 -8.051 -1.454 1.00 96.75 88 PRO A O 1
ATOM 703 N N . SER A 1 89 ? 4.004 -8.621 -2.280 1.00 95.62 89 SER A N 1
ATOM 704 C CA . SER A 1 89 ? 4.531 -9.077 -3.570 1.00 95.62 89 SER A CA 1
ATOM 705 C C . SER A 1 89 ? 5.133 -7.920 -4.366 1.00 95.62 89 SER A C 1
ATOM 707 O O . SER A 1 89 ? 6.239 -8.038 -4.896 1.00 95.62 89 SER A O 1
ATOM 709 N N . LEU A 1 90 ? 4.443 -6.778 -4.413 1.00 95.75 90 LEU A N 1
ATOM 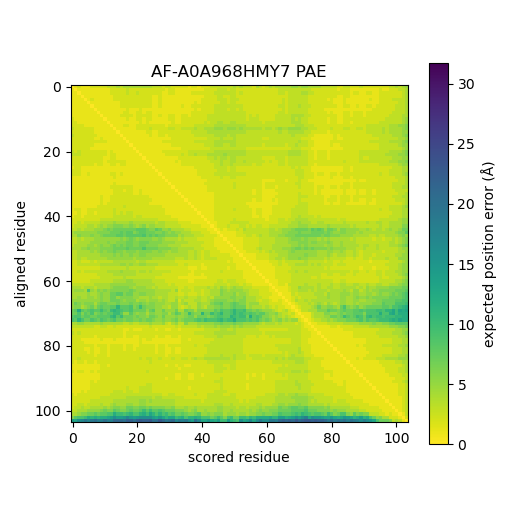710 C CA . LEU A 1 90 ? 4.940 -5.575 -5.072 1.00 95.75 90 LEU A CA 1
ATOM 711 C C . LEU A 1 90 ? 6.253 -5.091 -4.443 1.00 95.75 90 LEU A C 1
ATOM 713 O O . LEU A 1 90 ? 7.191 -4.770 -5.171 1.00 95.75 90 LEU A O 1
ATOM 717 N N . ILE A 1 91 ? 6.347 -5.062 -3.110 1.00 97.19 91 ILE A N 1
ATOM 718 C CA . ILE A 1 91 ? 7.573 -4.681 -2.394 1.00 97.19 91 ILE A CA 1
ATOM 719 C C . ILE A 1 91 ? 8.740 -5.574 -2.832 1.00 97.19 91 ILE A C 1
ATOM 721 O O . ILE A 1 91 ? 9.767 -5.051 -3.265 1.00 97.19 91 ILE A O 1
ATOM 725 N N . GLN A 1 92 ? 8.561 -6.898 -2.820 1.00 95.81 92 GLN A N 1
ATOM 726 C CA . GLN A 1 92 ? 9.603 -7.846 -3.235 1.00 95.81 92 GLN A CA 1
ATOM 727 C C . GLN A 1 92 ? 10.038 -7.645 -4.693 1.00 95.81 92 GLN A C 1
ATOM 729 O O . GLN A 1 92 ? 11.234 -7.660 -4.999 1.00 95.81 92 GLN A O 1
ATOM 734 N N . GLN A 1 93 ? 9.084 -7.432 -5.603 1.00 94.62 93 GLN A N 1
ATOM 735 C CA . GLN A 1 93 ? 9.376 -7.178 -7.017 1.00 94.62 93 GLN A CA 1
ATOM 736 C C . GLN A 1 93 ? 10.179 -5.882 -7.201 1.00 94.62 93 GLN A C 1
ATOM 738 O O . GLN A 1 93 ? 11.174 -5.861 -7.929 1.00 94.62 93 GLN A O 1
ATOM 743 N N . LEU A 1 94 ? 9.803 -4.813 -6.494 1.00 94.62 94 LEU A N 1
ATOM 744 C CA . LEU A 1 94 ? 10.507 -3.531 -6.536 1.00 94.62 94 LEU A CA 1
ATOM 745 C C . LEU A 1 94 ? 11.909 -3.612 -5.918 1.00 94.62 94 LEU A C 1
ATOM 747 O O . LEU A 1 94 ? 12.841 -3.003 -6.443 1.00 94.62 94 LEU A O 1
ATOM 751 N N . GLU A 1 95 ? 12.088 -4.358 -4.828 1.00 95.25 95 GLU A N 1
ATOM 752 C CA . GLU A 1 95 ? 13.406 -4.597 -4.231 1.00 95.25 95 GLU A CA 1
ATOM 753 C C . GLU A 1 95 ? 14.320 -5.368 -5.185 1.00 95.25 95 GLU A C 1
ATOM 755 O O . GLU A 1 95 ? 15.491 -5.015 -5.353 1.00 95.25 95 GLU A O 1
ATOM 760 N N . HIS A 1 96 ? 13.788 -6.392 -5.856 1.00 92.56 96 HIS A N 1
ATOM 761 C CA . HIS A 1 96 ? 14.529 -7.141 -6.864 1.00 92.56 96 HIS A CA 1
ATOM 762 C C . HIS A 1 96 ? 14.956 -6.244 -8.034 1.00 92.56 96 HIS A C 1
ATOM 764 O O . HIS A 1 96 ? 16.127 -6.250 -8.422 1.00 92.56 96 HIS A O 1
ATOM 770 N N . LEU A 1 97 ? 14.034 -5.423 -8.545 1.00 90.81 97 LEU A N 1
ATOM 771 C CA . LEU A 1 97 ? 14.297 -4.426 -9.583 1.00 90.81 97 LEU A CA 1
ATOM 772 C C . LEU A 1 97 ? 15.395 -3.445 -9.149 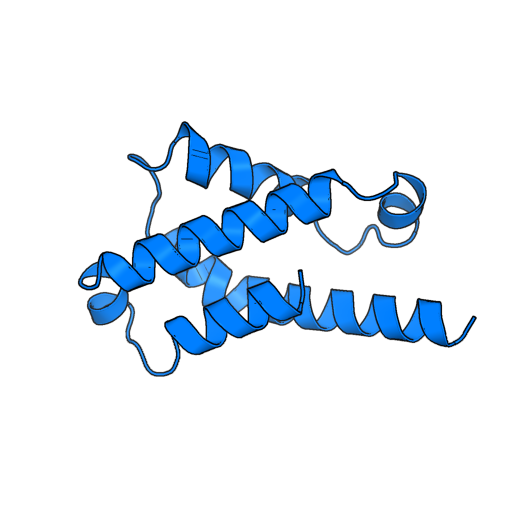1.00 90.81 97 LEU A C 1
ATOM 774 O O . LEU A 1 97 ? 16.357 -3.225 -9.885 1.00 90.81 97 LEU A O 1
ATOM 778 N N . LEU A 1 98 ? 15.310 -2.905 -7.931 1.00 91.62 98 LEU A N 1
ATOM 779 C CA . LEU A 1 98 ? 16.303 -1.971 -7.400 1.00 91.62 98 LEU A CA 1
ATOM 780 C C . LEU A 1 98 ? 17.691 -2.613 -7.271 1.00 91.62 98 LEU A C 1
ATOM 782 O O . LEU A 1 98 ? 18.698 -1.968 -7.562 1.00 91.62 98 LEU A O 1
ATOM 786 N N . ASN A 1 99 ? 17.759 -3.872 -6.840 1.00 91.88 99 ASN A N 1
ATOM 787 C CA . ASN A 1 99 ? 19.020 -4.601 -6.730 1.00 91.88 99 ASN A CA 1
ATOM 788 C C . ASN A 1 99 ? 19.654 -4.862 -8.099 1.00 91.88 99 ASN A C 1
ATOM 790 O O . ASN A 1 99 ? 20.869 -4.732 -8.227 1.00 91.88 99 ASN A O 1
ATOM 794 N N . ARG A 1 100 ? 18.850 -5.169 -9.126 1.00 87.62 100 ARG A N 1
ATOM 795 C CA . ARG A 1 100 ? 19.337 -5.314 -10.505 1.00 87.62 100 ARG A CA 1
ATOM 796 C C . ARG A 1 100 ? 19.922 -4.007 -11.037 1.00 87.62 100 ARG A C 1
ATOM 798 O O . ARG A 1 100 ? 21.048 -4.017 -11.512 1.00 87.62 100 ARG A O 1
ATOM 805 N N . LEU A 1 101 ? 19.219 -2.887 -10.858 1.00 85.56 101 LEU A N 1
ATOM 806 C CA . LEU A 1 101 ? 19.693 -1.567 -11.298 1.00 85.56 101 LEU A CA 1
ATOM 807 C C . LEU A 1 101 ? 20.968 -1.095 -10.583 1.00 85.56 101 LEU A C 1
ATOM 809 O O . LEU A 1 101 ? 21.705 -0.288 -11.130 1.00 85.56 101 LEU A O 1
ATOM 813 N N . LYS A 1 102 ? 21.223 -1.555 -9.352 1.00 86.31 102 LYS A N 1
ATOM 814 C CA . LYS A 1 102 ? 22.460 -1.248 -8.607 1.00 86.31 102 LYS A CA 1
ATOM 815 C C . LYS A 1 102 ? 23.645 -2.134 -8.998 1.00 86.31 102 LYS A C 1
ATOM 817 O O . LYS A 1 102 ? 24.775 -1.808 -8.641 1.00 86.31 102 LYS A O 1
ATOM 822 N N . ALA A 1 103 ? 23.379 -3.289 -9.606 1.00 77.81 103 ALA A N 1
ATOM 823 C CA . ALA A 1 103 ? 24.398 -4.246 -10.029 1.00 77.81 103 ALA A CA 1
ATOM 824 C C . ALA A 1 103 ? 24.914 -3.976 -11.455 1.00 77.81 103 ALA A C 1
ATOM 826 O O . ALA A 1 103 ? 25.911 -4.581 -11.855 1.00 77.81 103 ALA A O 1
ATOM 827 N N . GLU A 1 104 ? 24.237 -3.092 -12.191 1.00 59.25 104 GLU A N 1
ATOM 828 C CA . GLU A 1 104 ? 24.634 -2.525 -13.488 1.00 59.25 104 GLU A CA 1
ATOM 829 C C . GLU A 1 104 ? 25.435 -1.225 -13.302 1.00 59.25 104 GLU A C 1
ATOM 831 O O . GLU A 1 104 ? 26.411 -1.035 -14.066 1.00 59.25 104 GLU A O 1
#

Secondary structure (DSSP, 8-state):
-HHHHHHHHHHHTT--HHHHHH-HHHHHHHHHHHHHHHHHHHTS-HHHHHH-TTS-HHHHHHHHHHHHHSGGG--HHHHHHIIIIIHHHHHHHHHHHHHHHHH-

Solvent-accessible surface area (backbone atoms only — not comparable to full-atom values): 5870 Å² total; per-residue (Å²): 92,57,69,51,50,54,49,41,52,62,70,50,60,94,56,51,71,72,56,44,76,71,32,63,67,54,46,52,51,42,44,50,39,47,29,53,37,6,50,55,56,65,67,56,55,70,69,60,50,69,74,45,68,86,55,63,58,69,59,45,32,48,44,22,54,45,49,70,76,39,49,93,70,63,55,64,68,60,50,52,46,42,58,73,58,48,43,61,53,50,38,52,53,51,51,54,52,54,53,53,66,72,75,107

Sequence (104 aa):
MIEVGLEIETFTEGMSFDEFQADLKTVRAVLYSLALIGEAAASLLPEVEAAYPEIPWADIRGIRNVVIHEYFRVDLDIVWEAVHQDLPSLIQQLEHLLNRLKAE

pLDDT: mean 92.87, std 6.23, range [59.25, 98.5]